Protein AF-A0A6J4M693-F1 (afdb_monomer)

Solvent-accessible surface area (backbone atoms only — not comparable to full-atom values): 7033 Å² total; per-residue (Å²): 139,84,89,78,96,69,94,69,90,45,56,62,53,44,54,50,43,45,45,46,39,43,66,44,47,84,52,65,70,57,24,53,54,37,39,67,75,67,46,59,78,81,38,70,53,79,54,98,93,50,72,36,61,28,59,68,39,48,50,50,56,45,48,58,55,41,72,78,37,77,50,52,41,59,42,77,57,71,73,67,47,74,56,92,89,46,62,46,68,52,65,48,77,44,81,51,84,76,84,72,84,70,80,76,81,73,80,79,83,85,130

Radius of gyration: 19.65 Å; Cα contacts (8 Å, |Δi|>4): 126; chains: 1; bounding box: 55×29×66 Å

Secondary structure (DSSP, 8-state):
------S---HHHHHHHIIIIIII---HHHHHHHHHHHS-TT-EEEETTEEEEHHHHHHHHHHHHHHT-TTEEEEE-SPPEEETTEEE--EEEEEPP--------------

pLDDT: mean 86.89, std 18.71, range [34.44, 98.62]

Nearest PDB structures (foldseek):
  3dxo-assembly1_A  TM=9.400E-01  e=6.994E-05  Agrobacterium fabrum str. C58
  6x1i-assembly1_B  TM=8.953E-01  e=1.312E-04  Agrobacterium fabrum str. C58
  7e85-assembly2_B-2  TM=7.781E-01  e=3.046E-03  Mycobacterium tuberculosis H37Rv
  6w3g-assembly1_A  TM=7.585E-01  e=1.072E-02  synthetic construct
  6w3g-assembly2_B  TM=7.756E-01  e=1.378E-02  synthetic construct

Organism: NCBI:txid253824

InterPro domains:
  IPR032710 NTF2-like domain superfamily [SSF54427] (16-95)
  IPR037401 SnoaL-like domain [PF12680] (25-105)

Sequence (111 aa):
MDAATSGGTTVSDLMMRSLLDVFDERVWDRRVEAIAQVYSPDITFYEAAGSVAGPEGLARRVQDLLDQAPAWSFRPRGAVSVNHDLGRLAWGVRSGRRTGTGHRHRCRAHH

Structure (mmCIF, N/CA/C/O backbone):
data_AF-A0A6J4M693-F1
#
_entry.id   AF-A0A6J4M693-F1
#
loop_
_atom_site.group_PDB
_atom_site.id
_atom_site.type_symbol
_atom_site.label_atom_id
_atom_site.label_alt_id
_atom_site.label_comp_id
_atom_site.label_asym_id
_atom_site.label_entity_id
_atom_site.label_seq_id
_atom_site.pdbx_PDB_ins_code
_atom_site.Cartn_x
_atom_site.Cartn_y
_atom_site.Cartn_z
_atom_site.occupancy
_atom_site.B_iso_or_equiv
_atom_site.auth_seq_id
_atom_site.auth_comp_id
_atom_site.auth_asym_id
_atom_site.auth_atom_id
_atom_site.pdbx_PDB_model_num
ATOM 1 N N . MET A 1 1 ? 21.938 -19.160 -17.436 1.00 34.44 1 MET A N 1
ATOM 2 C CA . MET A 1 1 ? 22.658 -18.405 -18.483 1.00 34.44 1 MET A CA 1
ATOM 3 C C . MET A 1 1 ? 22.457 -16.954 -18.152 1.00 34.44 1 MET A C 1
ATOM 5 O O . MET A 1 1 ? 21.340 -16.457 -18.201 1.00 34.44 1 MET A O 1
ATOM 9 N N . ASP A 1 2 ? 23.522 -16.390 -17.613 1.00 44.25 2 ASP A N 1
ATOM 10 C CA . ASP A 1 2 ? 23.483 -15.611 -16.383 1.00 44.25 2 ASP A CA 1
ATOM 11 C C . ASP A 1 2 ? 23.707 -14.125 -16.646 1.00 44.25 2 ASP A C 1
ATOM 13 O O . ASP A 1 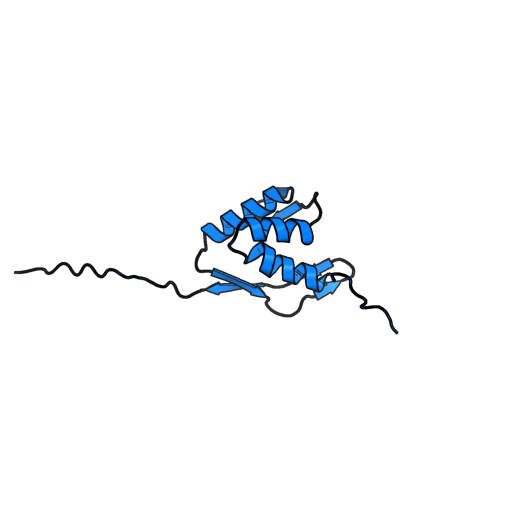2 ? 24.382 -13.774 -17.611 1.00 44.25 2 ASP A O 1
ATOM 17 N N . ALA A 1 3 ? 23.193 -13.282 -15.745 1.00 36.16 3 ALA A N 1
ATOM 18 C CA . ALA A 1 3 ? 23.964 -12.278 -15.001 1.00 36.16 3 ALA A CA 1
ATOM 19 C C . ALA A 1 3 ? 23.134 -11.029 -14.649 1.00 36.16 3 ALA A C 1
ATOM 21 O O . ALA A 1 3 ? 22.385 -10.505 -15.465 1.00 36.16 3 ALA A O 1
ATOM 22 N N . ALA A 1 4 ? 23.401 -10.536 -13.434 1.00 42.19 4 ALA A N 1
ATOM 23 C CA . ALA A 1 4 ? 23.059 -9.231 -12.859 1.00 42.19 4 ALA A CA 1
ATOM 24 C C . ALA A 1 4 ? 21.755 -9.112 -12.043 1.00 42.19 4 ALA A C 1
ATOM 26 O O . ALA A 1 4 ? 20.916 -8.249 -12.282 1.00 42.19 4 ALA A O 1
ATOM 27 N N . THR A 1 5 ? 21.685 -9.841 -10.924 1.00 45.28 5 THR A N 1
ATOM 28 C CA . THR A 1 5 ? 21.232 -9.192 -9.682 1.00 45.28 5 THR A CA 1
ATOM 29 C C . THR A 1 5 ? 22.394 -8.347 -9.165 1.00 45.28 5 THR A C 1
ATOM 31 O O . THR A 1 5 ? 23.255 -8.813 -8.422 1.00 45.28 5 THR A O 1
ATOM 34 N N . SER A 1 6 ? 22.449 -7.096 -9.610 1.00 42.31 6 SER A N 1
ATOM 35 C CA . SER A 1 6 ? 23.300 -6.061 -9.031 1.00 42.31 6 SER A CA 1
ATOM 36 C C . SER A 1 6 ? 22.413 -4.868 -8.683 1.00 42.31 6 SER A C 1
ATOM 38 O O . SER A 1 6 ? 22.092 -4.056 -9.539 1.00 42.31 6 SER A O 1
ATOM 40 N N . GLY A 1 7 ? 21.977 -4.807 -7.422 1.00 50.69 7 GLY A N 1
ATOM 41 C CA . GLY A 1 7 ? 21.619 -3.562 -6.729 1.00 50.69 7 GLY A CA 1
ATOM 42 C C . GLY A 1 7 ? 20.390 -2.766 -7.193 1.00 50.69 7 GLY A C 1
ATOM 43 O O . GLY A 1 7 ? 20.343 -1.575 -6.905 1.00 50.69 7 GLY A O 1
ATOM 44 N N . GLY A 1 8 ? 19.418 -3.364 -7.887 1.00 67.06 8 GLY A N 1
ATOM 45 C CA . GLY A 1 8 ? 18.151 -2.712 -8.259 1.00 67.06 8 GLY A CA 1
ATOM 46 C C . GLY A 1 8 ? 16.945 -3.320 -7.537 1.00 67.06 8 GLY A C 1
ATOM 47 O O . GLY A 1 8 ? 16.944 -4.513 -7.242 1.00 67.06 8 GLY A O 1
ATOM 48 N N . THR A 1 9 ? 15.914 -2.516 -7.254 1.00 88.12 9 THR A N 1
ATOM 49 C CA . THR A 1 9 ? 14.641 -3.004 -6.695 1.00 88.12 9 THR A CA 1
ATOM 50 C C . THR A 1 9 ? 13.936 -3.908 -7.709 1.00 88.12 9 THR A C 1
ATOM 52 O O . THR A 1 9 ? 13.627 -3.473 -8.817 1.00 88.12 9 THR A O 1
ATOM 55 N N . THR A 1 10 ? 13.683 -5.168 -7.347 1.00 96.06 10 THR A N 1
ATOM 56 C CA . THR A 1 10 ? 12.993 -6.128 -8.223 1.00 96.06 10 THR A CA 1
ATOM 57 C C . THR A 1 10 ? 11.470 -5.967 -8.155 1.00 96.06 10 THR A C 1
ATOM 59 O O . THR A 1 10 ? 10.936 -5.399 -7.203 1.00 96.06 10 THR A O 1
ATOM 62 N N . VAL A 1 11 ? 10.736 -6.537 -9.121 1.00 97.00 11 VAL A N 1
ATOM 63 C CA . VAL A 1 11 ? 9.260 -6.625 -9.055 1.00 97.00 11 VAL A CA 1
ATOM 64 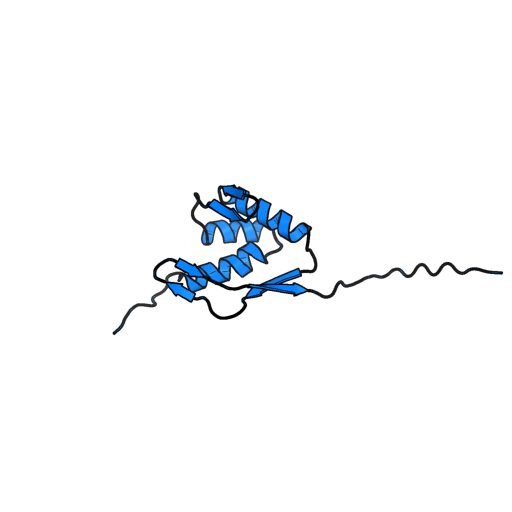C C . VAL A 1 11 ? 8.811 -7.328 -7.771 1.00 97.00 11 VAL A C 1
ATOM 66 O O . VAL A 1 11 ? 7.866 -6.888 -7.120 1.00 97.00 11 VAL A O 1
ATOM 69 N N . SER A 1 12 ? 9.511 -8.388 -7.361 1.00 97.62 12 SER A N 1
ATOM 70 C CA . SER A 1 12 ? 9.232 -9.083 -6.101 1.00 97.62 12 SER A CA 1
ATOM 71 C C . SER A 1 12 ? 9.391 -8.169 -4.888 1.00 97.62 12 SER A C 1
ATOM 73 O O . SER A 1 12 ? 8.528 -8.179 -4.009 1.00 97.62 12 SER A O 1
ATOM 75 N N . ASP A 1 13 ? 10.439 -7.342 -4.866 1.00 97.38 13 ASP A N 1
ATOM 76 C CA . ASP A 1 13 ? 10.650 -6.363 -3.797 1.00 97.38 13 ASP A CA 1
ATOM 77 C C . ASP A 1 13 ? 9.533 -5.316 -3.788 1.00 97.38 13 ASP A C 1
ATOM 79 O O . ASP A 1 13 ? 8.971 -5.038 -2.731 1.00 97.38 13 ASP A O 1
ATOM 83 N N . LEU A 1 14 ? 9.144 -4.786 -4.953 1.00 97.69 14 LEU A N 1
ATOM 84 C CA . LEU A 1 14 ? 8.041 -3.824 -5.063 1.00 97.69 14 LEU A CA 1
ATOM 85 C C . LEU A 1 14 ? 6.713 -4.408 -4.568 1.00 97.69 14 LEU A C 1
ATOM 87 O O . LEU A 1 14 ? 5.993 -3.740 -3.830 1.00 97.69 14 LEU A O 1
ATOM 91 N N . MET A 1 15 ? 6.400 -5.662 -4.904 1.00 98.19 15 MET A N 1
ATOM 92 C CA . MET A 1 15 ? 5.172 -6.325 -4.444 1.00 98.19 15 MET A CA 1
ATOM 93 C C . MET A 1 15 ? 5.151 -6.518 -2.925 1.00 98.19 15 MET A C 1
ATOM 95 O O . MET A 1 15 ? 4.118 -6.317 -2.283 1.00 98.19 15 MET A O 1
ATOM 99 N N . MET A 1 16 ? 6.290 -6.890 -2.339 1.00 98.31 16 MET A N 1
ATOM 100 C CA . MET A 1 16 ? 6.412 -7.061 -0.891 1.00 98.31 16 MET A CA 1
ATOM 101 C C . MET A 1 16 ? 6.330 -5.724 -0.150 1.00 98.31 16 MET A C 1
ATOM 103 O O . MET A 1 16 ? 5.601 -5.626 0.837 1.00 98.31 16 MET A O 1
ATOM 107 N N . ARG A 1 17 ? 7.017 -4.691 -0.648 1.00 98.38 17 ARG A N 1
ATOM 108 C CA . ARG A 1 17 ? 6.987 -3.333 -0.086 1.00 98.38 17 ARG A CA 1
ATOM 109 C C . ARG A 1 17 ? 5.618 -2.684 -0.232 1.00 98.38 17 ARG A C 1
ATOM 111 O O . ARG A 1 17 ? 5.130 -2.080 0.714 1.00 98.38 17 ARG A O 1
ATOM 118 N N . SER A 1 18 ? 4.944 -2.880 -1.364 1.00 98.25 18 SER A N 1
ATOM 119 C CA . SER A 1 18 ? 3.542 -2.489 -1.526 1.00 98.25 18 SER A CA 1
ATOM 120 C C . SER A 1 18 ? 2.692 -3.099 -0.406 1.00 98.25 18 SER A C 1
ATOM 122 O O . SER A 1 18 ? 2.044 -2.377 0.347 1.00 98.25 18 SER A O 1
ATOM 124 N N . LEU A 1 19 ? 2.755 -4.417 -0.195 1.00 98.31 19 LEU A N 1
ATOM 125 C CA . LEU A 1 19 ? 1.931 -5.061 0.828 1.00 98.31 19 LEU A CA 1
ATOM 126 C C . LEU A 1 19 ? 2.264 -4.610 2.262 1.00 98.31 19 LEU A C 1
ATOM 128 O O . LEU A 1 19 ? 1.351 -4.393 3.057 1.00 98.31 19 LEU A O 1
ATOM 132 N N . LEU A 1 20 ? 3.546 -4.525 2.616 1.00 98.06 20 LEU A N 1
ATOM 133 C CA . LEU A 1 20 ? 3.973 -4.312 4.002 1.00 98.06 20 LEU A CA 1
ATOM 134 C C . LEU A 1 20 ? 4.123 -2.829 4.349 1.00 98.06 20 LEU A C 1
ATOM 136 O O . LEU A 1 20 ? 3.578 -2.384 5.357 1.00 98.06 20 LEU A O 1
ATOM 140 N N . ASP A 1 21 ? 4.795 -2.067 3.494 1.00 98.50 21 ASP A N 1
ATOM 141 C CA . ASP A 1 21 ? 5.159 -0.674 3.764 1.00 98.50 21 ASP A CA 1
ATOM 142 C C . ASP A 1 21 ? 4.062 0.295 3.301 1.00 98.50 21 ASP A C 1
ATOM 144 O O . ASP A 1 21 ? 3.950 1.402 3.825 1.00 98.50 21 ASP A O 1
ATOM 148 N N . VAL A 1 22 ? 3.213 -0.121 2.348 1.00 98.44 22 VAL A N 1
ATOM 149 C CA . VAL A 1 22 ? 2.052 0.671 1.917 1.00 98.44 22 VAL A CA 1
ATOM 150 C C . VAL A 1 22 ? 0.760 0.157 2.526 1.00 98.44 22 VAL A C 1
ATOM 152 O O . VAL A 1 22 ? 0.065 0.963 3.122 1.00 98.44 22 VAL A O 1
ATOM 155 N N . PHE A 1 23 ? 0.408 -1.127 2.423 1.00 97.38 23 PHE A N 1
ATOM 156 C CA . PHE A 1 23 ? -0.906 -1.609 2.889 1.00 97.38 23 PHE A CA 1
ATOM 157 C C . PHE A 1 23 ? -0.970 -1.977 4.383 1.00 97.38 23 PHE A C 1
ATOM 159 O O . PHE A 1 23 ? -2.04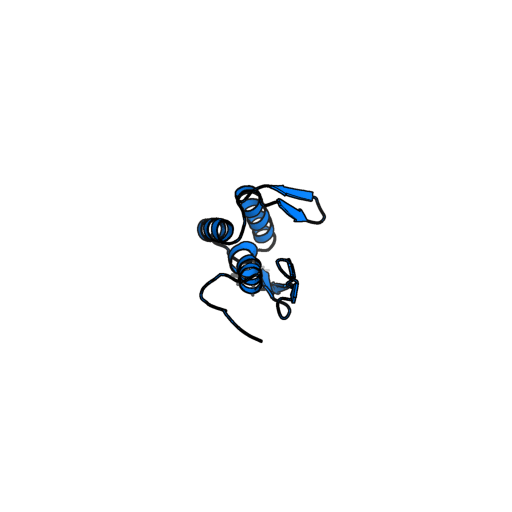5 -1.853 4.968 1.00 97.38 23 PHE A O 1
ATOM 166 N N . ASP A 1 24 ? 0.125 -2.401 5.030 1.00 97.06 24 ASP A N 1
ATOM 167 C CA . ASP A 1 24 ? 0.116 -2.776 6.462 1.00 97.06 24 ASP A CA 1
ATOM 168 C C . ASP A 1 24 ? 0.631 -1.685 7.422 1.00 97.06 24 ASP A C 1
ATOM 170 O O . ASP A 1 24 ? 0.292 -1.721 8.613 1.00 97.06 24 ASP A O 1
ATOM 174 N N . GLU A 1 25 ? 1.406 -0.710 6.928 1.00 97.44 25 GLU A N 1
ATOM 175 C CA . GLU A 1 25 ? 1.932 0.420 7.711 1.00 97.44 25 GLU A CA 1
ATOM 176 C C . GLU A 1 25 ? 0.792 1.208 8.383 1.00 97.44 25 GLU A C 1
ATOM 178 O O . GLU A 1 25 ? -0.315 1.310 7.854 1.00 97.44 25 GLU A O 1
ATOM 183 N N . ARG A 1 26 ? 1.026 1.747 9.580 1.00 95.06 26 ARG A N 1
ATOM 184 C CA . ARG A 1 26 ? 0.036 2.481 10.391 1.00 95.06 26 ARG A CA 1
ATOM 185 C C . ARG A 1 26 ? 0.369 3.954 10.543 1.00 95.06 26 ARG A C 1
ATOM 187 O O . ARG A 1 26 ? -0.517 4.740 10.859 1.00 95.06 26 ARG A O 1
ATOM 194 N N . VAL A 1 27 ? 1.626 4.319 10.337 1.00 96.56 27 VAL A N 1
ATOM 195 C CA . VAL A 1 27 ? 2.102 5.692 10.436 1.00 96.56 27 VAL A CA 1
ATOM 196 C C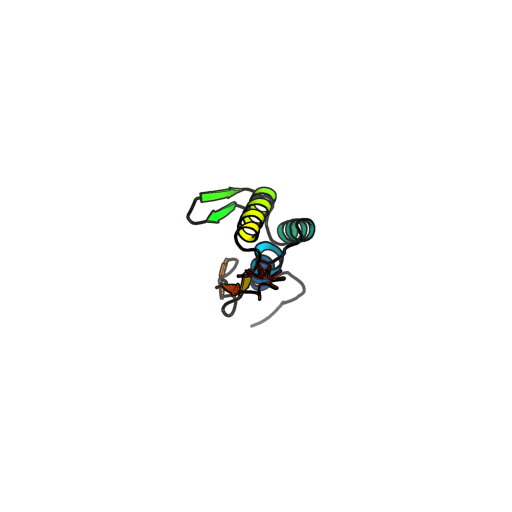 . VAL A 1 27 ? 1.962 6.360 9.074 1.00 96.56 27 VAL A C 1
ATOM 198 O O . VAL A 1 27 ? 2.589 5.937 8.104 1.00 96.56 27 VAL A O 1
ATOM 201 N N . TRP A 1 28 ? 1.152 7.418 9.017 1.00 97.19 28 TRP A N 1
ATOM 202 C CA . TRP A 1 28 ? 0.847 8.153 7.787 1.00 97.19 28 TRP A CA 1
ATOM 203 C C . TRP A 1 28 ? 2.105 8.582 7.022 1.00 97.19 28 TRP A C 1
ATOM 205 O O . TRP A 1 28 ? 2.254 8.229 5.855 1.00 97.19 28 TRP A O 1
ATOM 215 N N . ASP A 1 29 ? 3.041 9.262 7.688 1.00 98.31 29 ASP A N 1
ATOM 216 C CA . ASP A 1 29 ? 4.242 9.795 7.030 1.00 98.31 29 ASP A CA 1
ATOM 217 C C . ASP A 1 29 ? 5.110 8.686 6.419 1.00 98.31 29 ASP A C 1
ATOM 219 O O . ASP A 1 29 ? 5.585 8.814 5.292 1.00 98.31 29 ASP A O 1
ATOM 223 N N . ARG A 1 30 ? 5.240 7.547 7.118 1.00 98.50 30 ARG A N 1
ATOM 224 C CA . ARG A 1 30 ? 5.970 6.374 6.610 1.00 98.50 30 ARG A CA 1
ATOM 225 C C . ARG A 1 30 ? 5.287 5.765 5.394 1.00 98.50 30 ARG A C 1
ATOM 227 O O . ARG A 1 30 ? 5.964 5.366 4.452 1.00 98.50 30 ARG A O 1
ATOM 234 N N . ARG A 1 31 ? 3.950 5.727 5.38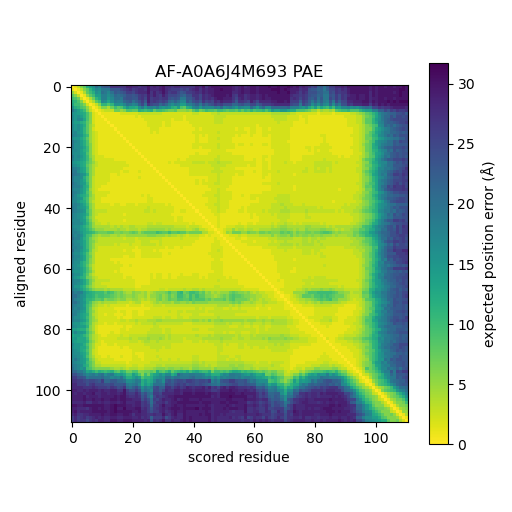6 1.00 98.25 31 ARG A N 1
ATOM 235 C CA . ARG A 1 31 ? 3.183 5.251 4.228 1.00 98.25 31 ARG A CA 1
ATOM 236 C C . ARG A 1 31 ? 3.396 6.157 3.021 1.00 98.25 31 ARG A C 1
ATOM 238 O O . ARG A 1 31 ? 3.613 5.655 1.924 1.00 98.25 31 ARG A O 1
ATOM 245 N N . VAL A 1 32 ? 3.322 7.475 3.207 1.00 98.50 32 VAL A N 1
ATOM 246 C CA . VAL A 1 32 ? 3.524 8.446 2.120 1.00 98.50 32 VAL A CA 1
ATOM 247 C C . VAL A 1 32 ? 4.926 8.304 1.527 1.00 98.50 32 VAL A C 1
ATOM 249 O O . VAL A 1 32 ? 5.067 8.247 0.305 1.00 98.50 32 VAL A O 1
ATOM 252 N N . GLU A 1 33 ? 5.946 8.161 2.374 1.00 98.50 33 GLU A N 1
ATOM 253 C CA . GLU A 1 33 ? 7.315 7.895 1.933 1.00 98.50 33 GLU A CA 1
ATOM 254 C C . GLU A 1 33 ? 7.420 6.571 1.158 1.00 98.50 33 GLU A C 1
ATOM 256 O O . GLU A 1 33 ? 7.981 6.538 0.061 1.00 98.50 33 GLU A O 1
ATOM 261 N N . ALA A 1 34 ? 6.834 5.489 1.677 1.00 98.44 34 ALA A N 1
ATOM 262 C CA . ALA A 1 34 ? 6.830 4.194 1.006 1.00 98.44 34 ALA A CA 1
ATOM 263 C C . ALA A 1 34 ? 6.140 4.256 -0.365 1.00 98.44 34 ALA A C 1
ATOM 265 O O . ALA A 1 34 ? 6.659 3.710 -1.338 1.00 98.44 34 ALA A O 1
ATOM 266 N N . ILE A 1 35 ? 5.010 4.962 -0.476 1.00 98.62 35 ILE A N 1
ATOM 267 C CA . ILE A 1 35 ? 4.303 5.144 -1.748 1.00 98.62 35 ILE A CA 1
ATOM 268 C C . ILE A 1 35 ? 5.198 5.852 -2.767 1.00 98.62 35 ILE A C 1
ATOM 270 O O . ILE A 1 35 ? 5.286 5.381 -3.897 1.00 98.62 35 ILE A O 1
ATOM 274 N N . ALA A 1 36 ? 5.899 6.919 -2.374 1.00 98.06 36 ALA A N 1
ATOM 275 C CA . ALA A 1 36 ? 6.797 7.653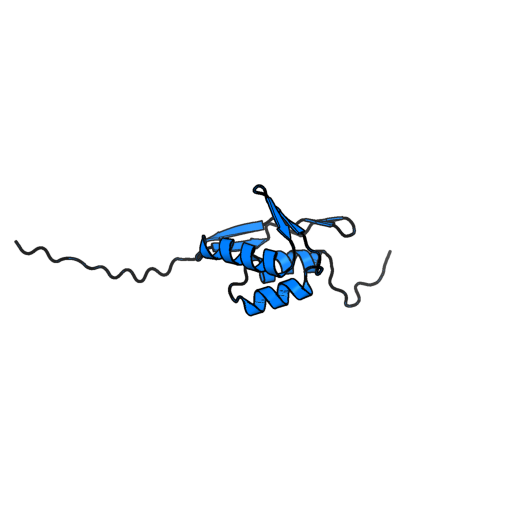 -3.270 1.00 98.06 36 ALA A CA 1
ATOM 276 C C . ALA A 1 36 ? 7.973 6.801 -3.786 1.00 98.06 36 ALA A C 1
ATOM 278 O O . ALA A 1 36 ? 8.518 7.082 -4.851 1.00 98.06 36 ALA A O 1
ATOM 279 N N . GLN A 1 37 ? 8.364 5.762 -3.044 1.00 97.12 37 GLN A N 1
ATOM 280 C CA . GLN A 1 37 ? 9.435 4.845 -3.438 1.00 97.12 37 GLN A CA 1
ATOM 281 C C . GLN A 1 37 ? 8.945 3.626 -4.238 1.00 97.12 37 GLN A C 1
ATOM 283 O O . GLN A 1 37 ? 9.749 2.993 -4.920 1.00 97.12 37 GLN A O 1
ATOM 288 N N . VAL A 1 38 ? 7.667 3.251 -4.113 1.00 97.75 38 VAL A N 1
ATOM 289 C CA . VAL A 1 38 ? 7.101 2.024 -4.709 1.00 97.75 38 VAL A CA 1
ATOM 290 C C . VAL A 1 38 ? 6.277 2.313 -5.964 1.00 97.75 38 VAL A C 1
ATOM 292 O O . VAL A 1 38 ? 6.251 1.489 -6.876 1.00 97.75 38 VAL A O 1
ATOM 295 N N . TYR A 1 39 ? 5.600 3.460 -6.020 1.00 97.94 39 TYR A N 1
ATOM 296 C CA . TYR A 1 39 ? 4.650 3.793 -7.074 1.00 97.94 39 TYR A CA 1
ATOM 297 C C . TYR A 1 39 ? 5.101 4.991 -7.904 1.00 97.94 39 TYR A C 1
ATOM 299 O O . TYR A 1 39 ? 5.668 5.955 -7.395 1.00 97.94 39 TYR A O 1
ATOM 307 N N . SER A 1 40 ? 4.780 4.942 -9.196 1.00 97.81 40 SER A N 1
ATOM 308 C CA . SER A 1 40 ? 4.926 6.087 -10.091 1.00 97.81 40 SER A CA 1
ATOM 309 C C . SER A 1 40 ? 3.979 7.234 -9.683 1.00 97.81 40 SER A C 1
ATOM 311 O O . SER A 1 40 ? 2.886 6.958 -9.172 1.00 97.81 40 SER A O 1
ATOM 313 N N . PRO A 1 41 ? 4.329 8.515 -9.925 1.00 97.94 41 PRO A N 1
ATOM 314 C CA . PRO A 1 41 ? 3.464 9.660 -9.613 1.00 97.94 41 PRO A CA 1
ATOM 315 C C . PRO A 1 41 ? 2.080 9.636 -10.287 1.00 97.94 41 PRO A C 1
ATOM 317 O O . PRO A 1 41 ? 1.159 10.298 -9.814 1.00 97.94 41 PRO A O 1
ATOM 320 N N . ASP A 1 42 ? 1.922 8.878 -11.371 1.00 98.00 42 ASP A N 1
ATOM 321 C CA . ASP A 1 42 ? 0.686 8.699 -12.142 1.00 98.00 42 ASP A CA 1
ATOM 322 C C . ASP A 1 42 ? -0.069 7.398 -11.799 1.00 98.00 42 ASP A C 1
ATOM 324 O O . ASP A 1 42 ? -0.956 6.972 -12.541 1.00 98.00 42 ASP A O 1
ATOM 328 N N . ILE A 1 43 ? 0.249 6.760 -10.662 1.00 98.19 43 ILE A N 1
ATOM 329 C CA . ILE A 1 43 ? -0.418 5.533 -10.212 1.00 98.19 43 ILE A CA 1
ATOM 330 C C . ILE A 1 43 ? -1.945 5.668 -10.228 1.00 98.19 43 ILE A C 1
ATOM 332 O O . ILE A 1 43 ? -2.522 6.607 -9.682 1.00 98.19 43 ILE A O 1
ATOM 336 N N . THR A 1 44 ? -2.607 4.666 -10.798 1.00 98.38 44 THR A N 1
ATOM 337 C CA . THR A 1 44 ? -4.037 4.427 -10.601 1.00 98.38 44 THR A CA 1
ATOM 338 C C . THR A 1 44 ? -4.214 3.109 -9.864 1.00 98.38 44 THR A C 1
ATOM 340 O O . THR A 1 44 ? -3.810 2.053 -10.354 1.00 98.38 44 THR A O 1
ATOM 343 N N . PHE A 1 45 ? -4.806 3.162 -8.673 1.00 97.75 45 PHE A N 1
ATOM 344 C CA . PHE A 1 45 ? -5.142 1.974 -7.897 1.00 97.75 45 PHE A CA 1
ATOM 345 C C . PHE A 1 45 ? -6.592 1.578 -8.165 1.00 97.75 45 PHE A C 1
ATOM 347 O O . PHE A 1 45 ? -7.504 2.376 -7.946 1.00 97.75 45 PHE A O 1
ATOM 354 N N . TYR A 1 46 ? -6.790 0.348 -8.638 1.00 97.25 46 TYR A N 1
ATOM 355 C CA . TYR A 1 46 ? -8.096 -0.201 -8.993 1.00 97.25 46 TYR A CA 1
ATOM 356 C C . TYR A 1 46 ? -8.610 -1.163 -7.921 1.00 97.25 46 TYR A C 1
ATOM 358 O O . TYR A 1 46 ? -7.889 -2.045 -7.453 1.00 97.25 46 TYR A O 1
ATOM 366 N N . GLU A 1 47 ? -9.893 -1.037 -7.600 1.00 92.81 47 GLU A N 1
ATOM 367 C CA . GLU A 1 47 ? -10.644 -1.936 -6.731 1.00 92.81 47 GLU A CA 1
ATOM 368 C C . GLU A 1 47 ? -12.040 -2.219 -7.309 1.00 92.81 47 GLU A C 1
ATOM 370 O O . GLU A 1 47 ? -12.478 -1.595 -8.271 1.00 92.81 47 GLU A O 1
ATOM 375 N N . ALA A 1 48 ? -12.776 -3.169 -6.724 1.00 92.25 48 ALA A N 1
ATOM 376 C CA . ALA A 1 48 ? -14.096 -3.551 -7.239 1.00 92.25 48 ALA A CA 1
ATOM 377 C C . ALA A 1 48 ? -15.113 -2.390 -7.247 1.00 92.25 48 ALA A C 1
ATOM 379 O O . ALA A 1 48 ? -16.023 -2.380 -8.071 1.00 92.25 48 ALA A O 1
ATOM 380 N N . ALA A 1 49 ? -14.965 -1.427 -6.334 1.00 90.19 49 ALA A N 1
ATOM 381 C CA . ALA A 1 49 ? -15.860 -0.280 -6.196 1.00 90.19 49 ALA A CA 1
ATOM 382 C C . ALA A 1 49 ? -15.465 0.929 -7.066 1.00 90.19 49 ALA A C 1
ATOM 384 O O . ALA A 1 49 ? -16.224 1.894 -7.131 1.00 90.19 49 ALA A O 1
ATOM 385 N N . GLY A 1 50 ? -14.299 0.903 -7.721 1.00 94.62 50 GLY A N 1
ATOM 386 C CA . GLY A 1 50 ? -13.801 2.028 -8.510 1.00 94.62 50 GLY A CA 1
ATOM 387 C C . GLY A 1 50 ? -12.278 2.121 -8.526 1.00 94.62 50 G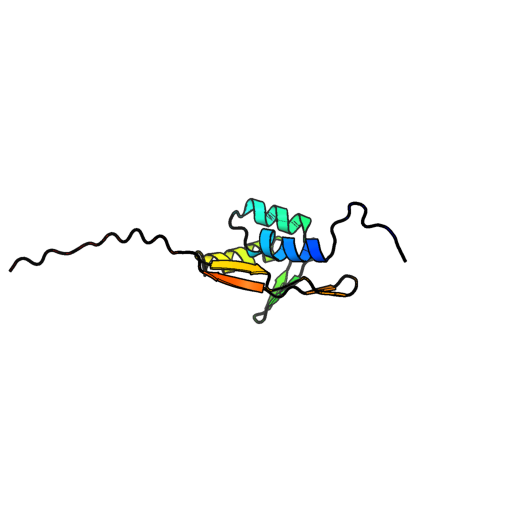LY A C 1
ATOM 388 O O . GLY A 1 50 ? -11.570 1.125 -8.398 1.00 94.62 50 GLY A O 1
ATOM 389 N N . SER A 1 51 ? -11.763 3.334 -8.696 1.00 97.69 51 SER A N 1
ATOM 390 C CA . SER A 1 51 ? -10.325 3.592 -8.731 1.00 97.69 51 SER A CA 1
ATOM 391 C C . SER A 1 51 ? -9.969 4.903 -8.049 1.00 97.69 51 SER A C 1
ATOM 393 O O . SER A 1 51 ? -10.748 5.856 -8.084 1.00 97.69 51 SER A O 1
ATOM 395 N N . VAL A 1 52 ? -8.757 4.976 -7.507 1.00 98.06 52 VAL A N 1
ATOM 396 C CA . VAL A 1 52 ? -8.161 6.214 -6.991 1.00 98.06 52 VAL A CA 1
ATOM 397 C C . VAL A 1 52 ? -6.905 6.556 -7.783 1.00 98.06 52 VAL A C 1
ATOM 399 O O . VAL A 1 52 ? -6.124 5.670 -8.136 1.00 98.06 52 VAL A O 1
ATOM 402 N N . ALA A 1 53 ? -6.724 7.843 -8.073 1.00 98.00 53 ALA A N 1
ATOM 403 C CA . ALA A 1 53 ? -5.592 8.352 -8.836 1.00 98.00 53 ALA A CA 1
ATOM 404 C C . ALA A 1 53 ? -4.572 9.046 -7.924 1.00 98.00 53 ALA A C 1
ATOM 406 O O . ALA A 1 53 ? -4.935 9.754 -6.982 1.00 98.00 53 ALA A O 1
ATOM 407 N N . GLY A 1 54 ? -3.298 8.870 -8.257 1.00 98.44 54 GLY A N 1
ATOM 408 C CA . GLY A 1 54 ? -2.158 9.532 -7.643 1.00 98.44 54 GLY A CA 1
ATOM 409 C C . GLY A 1 54 ? -1.742 8.974 -6.270 1.00 98.44 54 GLY A C 1
ATOM 410 O O . GLY A 1 54 ? -2.530 8.319 -5.578 1.00 98.44 54 GLY A O 1
ATOM 411 N N . PRO A 1 55 ? -0.502 9.273 -5.836 1.00 98.44 55 PRO A N 1
ATOM 412 C CA . PRO A 1 55 ? 0.046 8.843 -4.548 1.00 98.44 55 PRO A CA 1
ATOM 413 C C . PRO A 1 55 ? -0.822 9.214 -3.341 1.00 98.44 55 PRO A C 1
ATOM 415 O O . PRO A 1 55 ? -1.044 8.397 -2.450 1.00 98.44 55 PRO A O 1
ATOM 418 N N . GLU A 1 56 ? -1.346 10.440 -3.319 1.00 98.06 56 GLU A N 1
ATOM 419 C CA . GLU A 1 56 ? -2.166 10.937 -2.214 1.00 98.06 56 GLU A CA 1
ATOM 420 C C . GLU A 1 56 ? -3.526 10.222 -2.145 1.00 98.06 56 GLU A C 1
ATOM 422 O O . GLU A 1 56 ? -3.997 9.877 -1.059 1.00 98.06 56 GLU A O 1
ATOM 427 N N . GLY A 1 57 ? -4.136 9.948 -3.305 1.00 98.12 57 GLY A N 1
ATOM 428 C CA . GLY A 1 57 ? -5.377 9.181 -3.402 1.00 98.12 57 GLY A CA 1
ATOM 429 C C . GLY A 1 57 ? -5.205 7.759 -2.873 1.00 98.12 57 GLY A C 1
ATOM 430 O O . GLY A 1 57 ? -6.021 7.294 -2.077 1.00 98.12 57 GLY A O 1
ATOM 431 N N . LEU A 1 58 ? -4.099 7.101 -3.237 1.00 98.56 58 LEU A N 1
ATOM 432 C CA . LEU A 1 58 ? -3.739 5.793 -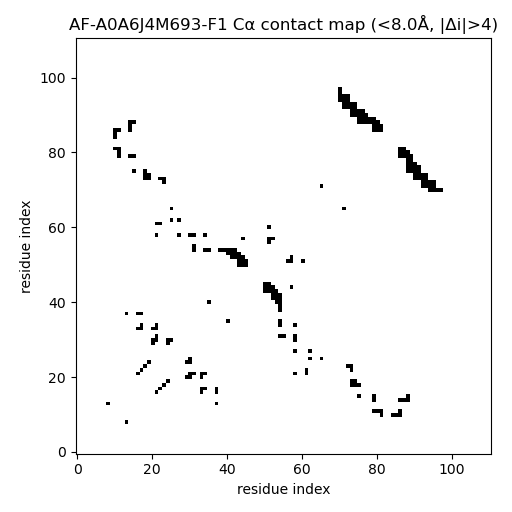2.692 1.00 98.56 58 LEU A CA 1
ATOM 433 C C . LEU A 1 58 ? -3.522 5.849 -1.170 1.00 98.56 58 LEU A C 1
ATOM 435 O O . LEU A 1 58 ? -4.084 5.026 -0.448 1.00 98.56 58 LEU A O 1
ATOM 439 N N . ALA A 1 59 ? -2.762 6.827 -0.666 1.00 98.38 59 ALA A N 1
ATOM 440 C CA . ALA A 1 59 ? -2.480 6.964 0.765 1.00 98.38 59 ALA A CA 1
ATOM 441 C C . ALA A 1 59 ? -3.762 7.096 1.602 1.00 98.38 59 ALA A C 1
ATOM 443 O O . ALA A 1 59 ? -3.935 6.368 2.583 1.00 98.38 59 ALA A O 1
ATOM 444 N N . ARG A 1 60 ? -4.683 7.978 1.184 1.00 98.12 60 ARG A N 1
ATOM 445 C CA . ARG A 1 60 ? -5.992 8.156 1.834 1.00 98.12 60 ARG A CA 1
ATOM 446 C C . ARG A 1 60 ? -6.813 6.876 1.792 1.00 98.12 60 ARG A C 1
ATOM 448 O O . ARG A 1 60 ? -7.275 6.414 2.829 1.00 98.12 60 ARG A O 1
ATOM 455 N N . ARG A 1 61 ? -6.916 6.249 0.616 1.00 97.62 61 ARG A N 1
ATOM 456 C CA . ARG A 1 61 ? -7.714 5.031 0.448 1.00 97.62 61 ARG A CA 1
ATOM 457 C C . ARG A 1 61 ? -7.241 3.895 1.352 1.00 97.62 61 ARG A C 1
ATOM 459 O O . ARG A 1 61 ? -8.069 3.154 1.890 1.00 97.62 61 ARG A O 1
ATOM 466 N N . VAL A 1 62 ? -5.927 3.749 1.513 1.00 97.19 62 VAL A N 1
ATOM 467 C CA . VAL A 1 62 ? -5.343 2.757 2.420 1.00 97.19 62 VAL A CA 1
ATOM 468 C C . VAL A 1 62 ? -5.579 3.134 3.884 1.00 97.19 62 VAL A C 1
ATOM 470 O O . VAL A 1 62 ? -5.899 2.252 4.677 1.00 97.19 62 VAL A O 1
ATOM 473 N N . GLN A 1 63 ? -5.485 4.413 4.257 1.00 97.31 63 GLN A N 1
ATOM 474 C CA . GLN A 1 63 ? -5.827 4.852 5.613 1.00 97.31 63 GLN A CA 1
ATOM 475 C C . GLN A 1 63 ? -7.281 4.500 5.963 1.00 97.31 63 GLN A C 1
ATOM 477 O O . GLN A 1 63 ? -7.516 3.838 6.974 1.00 97.31 63 GLN A O 1
ATOM 482 N N . ASP A 1 64 ? -8.227 4.804 5.070 1.00 95.75 64 ASP A N 1
ATOM 483 C CA . ASP A 1 64 ? -9.646 4.473 5.248 1.00 95.75 64 ASP A CA 1
ATOM 484 C C . ASP A 1 64 ? -9.871 2.962 5.431 1.00 95.75 64 ASP A C 1
ATOM 486 O O . ASP A 1 64 ? -10.731 2.535 6.205 1.00 95.75 64 ASP A O 1
ATOM 490 N N . LEU A 1 65 ? -9.100 2.130 4.716 1.00 93.69 65 LEU A N 1
ATOM 491 C CA . LEU A 1 65 ? -9.142 0.671 4.853 1.00 93.69 65 LEU A CA 1
ATOM 492 C C . LEU A 1 65 ? -8.677 0.216 6.246 1.00 93.69 65 LEU A C 1
ATOM 494 O O . LEU A 1 65 ? -9.248 -0.713 6.817 1.00 93.69 65 LEU A O 1
ATOM 498 N N . LEU A 1 66 ? -7.641 0.850 6.794 1.00 94.00 66 LEU A N 1
ATOM 499 C CA . LEU A 1 66 ? -7.052 0.474 8.080 1.00 94.00 66 LEU A CA 1
ATOM 500 C C . LEU A 1 66 ? -7.878 0.971 9.266 1.00 94.00 66 LEU A C 1
ATOM 502 O O . LEU A 1 66 ? -7.958 0.262 10.271 1.00 94.00 66 LEU A O 1
ATOM 506 N N . ASP A 1 67 ? -8.530 2.125 9.135 1.00 94.38 67 ASP A N 1
ATOM 507 C CA . ASP A 1 67 ? -9.415 2.689 10.159 1.00 94.38 67 ASP A CA 1
ATOM 508 C C . ASP A 1 67 ? -10.662 1.818 10.378 1.00 94.38 67 ASP A C 1
ATOM 510 O O . ASP A 1 67 ? -11.140 1.670 11.504 1.00 94.38 67 ASP A O 1
ATOM 514 N N . GLN A 1 68 ? -11.139 1.148 9.325 1.00 91.81 68 GLN A N 1
ATOM 515 C CA . GLN A 1 68 ? -12.219 0.156 9.406 1.00 91.81 68 GLN A CA 1
ATOM 516 C C . GLN A 1 68 ? -11.777 -1.162 10.064 1.00 91.81 68 GLN A C 1
ATOM 518 O O . GLN A 1 68 ? -12.611 -1.947 10.520 1.00 91.81 68 GLN A O 1
ATOM 523 N N . ALA A 1 69 ? -10.469 -1.419 10.129 1.00 87.12 69 ALA A N 1
ATOM 524 C CA . ALA A 1 69 ? -9.899 -2.688 10.566 1.00 87.12 69 ALA A CA 1
ATOM 525 C C . ALA A 1 69 ? -8.638 -2.515 11.447 1.00 87.12 69 ALA A C 1
ATOM 527 O O . ALA A 1 69 ? -7.576 -3.081 11.153 1.00 87.12 69 ALA A O 1
ATOM 528 N N . PRO A 1 70 ? -8.729 -1.801 12.586 1.00 85.38 70 PRO A N 1
ATOM 529 C CA . PRO A 1 70 ? -7.558 -1.422 13.382 1.00 85.38 70 PRO A CA 1
ATOM 530 C C . PRO A 1 70 ? -6.858 -2.617 14.043 1.00 85.38 70 PRO A C 1
ATOM 532 O O . PRO A 1 70 ? -5.679 -2.553 14.377 1.00 85.38 70 PRO A O 1
ATOM 535 N N . ALA A 1 71 ? -7.570 -3.731 14.231 1.00 89.38 71 ALA A N 1
ATOM 536 C CA . ALA A 1 71 ? -7.015 -4.948 14.815 1.00 89.38 71 ALA A CA 1
ATOM 537 C C . ALA A 1 71 ? -6.416 -5.904 13.774 1.00 89.38 71 ALA A C 1
ATOM 539 O O . ALA A 1 71 ? -5.966 -6.982 14.143 1.00 89.38 71 ALA A O 1
ATOM 540 N N . TRP A 1 72 ? -6.463 -5.599 12.482 1.00 90.50 72 TRP A N 1
ATOM 541 C CA . TRP A 1 72 ? -6.053 -6.521 11.419 1.00 90.50 72 TRP A CA 1
ATOM 542 C C . TRP A 1 72 ? -4.655 -6.194 10.911 1.00 90.50 72 TRP A C 1
ATOM 544 O O . TRP A 1 72 ? -4.260 -5.043 10.963 1.00 90.50 72 TRP A O 1
ATOM 554 N N . SER A 1 73 ? -3.912 -7.186 10.414 1.00 94.19 73 SER A N 1
ATOM 555 C CA . SER A 1 73 ? -2.642 -6.980 9.695 1.00 94.19 73 SER A CA 1
ATOM 556 C C . SER A 1 73 ? -2.631 -7.741 8.372 1.00 94.19 73 SER A C 1
ATOM 558 O O . SER A 1 73 ? -3.093 -8.886 8.325 1.00 94.19 73 SER A O 1
ATOM 560 N N . PHE A 1 74 ? -2.097 -7.127 7.321 1.00 95.44 74 PHE A N 1
ATOM 561 C CA . PHE A 1 74 ? -1.971 -7.713 5.986 1.00 95.44 74 PHE A CA 1
ATOM 562 C C . PHE A 1 74 ? -0.711 -8.574 5.902 1.00 95.44 74 PHE A C 1
ATOM 564 O O . PHE A 1 74 ? 0.361 -8.187 6.362 1.00 95.44 74 PHE A O 1
ATOM 571 N N . ARG A 1 75 ? -0.817 -9.788 5.358 1.00 96.88 75 ARG A N 1
ATOM 572 C CA . ARG A 1 75 ? 0.305 -10.736 5.285 1.00 96.88 75 ARG A CA 1
ATOM 573 C C . ARG A 1 75 ? 0.351 -11.451 3.937 1.00 96.88 75 ARG A C 1
ATOM 575 O O . ARG A 1 75 ? -0.711 -11.788 3.409 1.00 96.88 75 ARG A O 1
ATOM 582 N N . PRO A 1 76 ? 1.554 -11.732 3.407 1.00 97.75 76 PRO A N 1
ATOM 583 C CA . PRO A 1 76 ? 1.703 -12.493 2.174 1.00 97.75 76 PRO A CA 1
ATOM 584 C C . PRO A 1 76 ? 1.152 -13.916 2.343 1.00 97.75 76 PRO A C 1
ATOM 586 O O . PRO A 1 76 ? 1.155 -14.489 3.438 1.00 97.75 76 PRO A O 1
ATOM 589 N N . ARG A 1 77 ? 0.668 -14.489 1.243 1.00 97.81 77 ARG A N 1
ATOM 590 C CA . ARG A 1 77 ? 0.124 -15.850 1.147 1.00 97.81 77 ARG A CA 1
ATOM 591 C C . ARG A 1 77 ? 0.827 -16.603 0.021 1.00 97.81 77 ARG A C 1
ATOM 593 O O . ARG A 1 77 ? 0.230 -16.909 -1.003 1.00 97.81 77 ARG A O 1
ATOM 600 N N . GLY A 1 78 ? 2.100 -16.910 0.249 1.00 95.31 78 GLY A N 1
ATOM 601 C CA . GLY A 1 78 ? 2.969 -17.588 -0.713 1.00 95.31 78 GLY A CA 1
ATOM 602 C C . GLY A 1 78 ? 4.009 -16.651 -1.323 1.00 95.31 78 GLY A C 1
ATOM 603 O O . GLY A 1 78 ? 4.185 -15.522 -0.866 1.00 95.31 78 GLY A O 1
ATOM 604 N N . ALA A 1 79 ? 4.717 -17.158 -2.329 1.00 96.75 79 ALA A N 1
ATOM 605 C CA . ALA A 1 79 ? 5.733 -16.404 -3.053 1.00 96.75 79 ALA A CA 1
ATOM 606 C C . ALA A 1 79 ? 5.104 -15.415 -4.047 1.00 96.75 79 ALA A C 1
ATOM 608 O O . ALA A 1 79 ? 3.989 -15.626 -4.531 1.00 96.75 79 ALA A O 1
ATOM 609 N N . VAL A 1 80 ? 5.848 -14.359 -4.380 1.00 98.31 80 VAL A N 1
ATOM 610 C CA . VAL A 1 80 ? 5.500 -13.479 -5.500 1.00 98.31 80 VAL A CA 1
ATOM 611 C C . VAL A 1 80 ? 5.676 -14.258 -6.805 1.00 98.31 80 VAL A C 1
ATOM 613 O O . VAL A 1 80 ? 6.714 -14.875 -7.033 1.00 98.31 80 VAL A O 1
ATOM 616 N N . SER A 1 81 ? 4.660 -14.222 -7.664 1.00 98.12 81 SER A N 1
ATOM 617 C CA . SER A 1 81 ? 4.762 -14.669 -9.052 1.00 98.12 81 SER A CA 1
ATOM 618 C C . SER A 1 81 ? 5.093 -13.465 -9.928 1.00 98.12 81 SER A C 1
ATOM 620 O O . SER A 1 81 ? 4.450 -12.423 -9.800 1.00 98.12 81 SER A O 1
ATOM 622 N N . VAL A 1 82 ? 6.101 -13.604 -10.789 1.00 98.12 82 VAL A N 1
ATOM 623 C CA . VAL A 1 82 ? 6.587 -12.532 -11.664 1.00 98.12 82 VAL A CA 1
ATOM 624 C C . VAL A 1 82 ? 6.498 -12.985 -13.115 1.00 98.12 82 VAL A C 1
ATOM 626 O O . VAL A 1 82 ? 6.925 -14.090 -13.449 1.00 98.12 82 VAL A O 1
ATOM 629 N N . ASN A 1 83 ? 5.960 -12.119 -13.968 1.00 96.88 83 ASN A N 1
ATOM 630 C CA . ASN A 1 83 ? 6.003 -12.245 -15.417 1.00 96.88 83 ASN A CA 1
ATOM 631 C C . ASN A 1 83 ? 6.467 -10.906 -15.999 1.00 96.88 83 ASN A C 1
ATOM 633 O O . ASN A 1 83 ? 5.702 -9.948 -15.997 1.00 96.88 83 ASN A O 1
ATOM 637 N N . HIS A 1 84 ? 7.717 -10.844 -16.459 1.00 94.38 84 HIS A N 1
ATOM 638 C CA . HIS A 1 84 ? 8.374 -9.596 -16.857 1.00 94.38 84 HIS A CA 1
ATOM 639 C C . HIS A 1 84 ? 8.261 -8.518 -15.761 1.00 94.38 84 HIS A C 1
ATOM 641 O O . HIS A 1 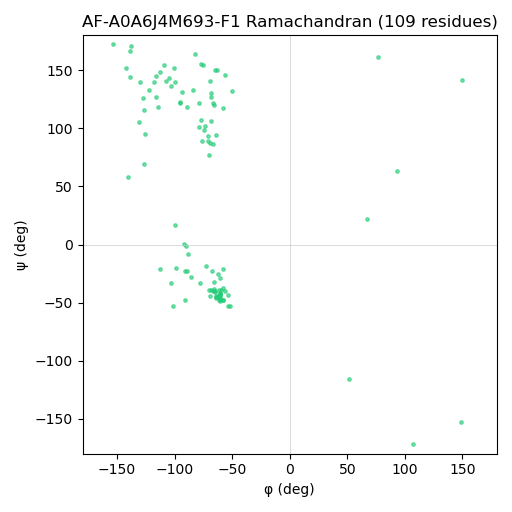84 ? 8.804 -8.699 -14.672 1.00 94.38 84 HIS A O 1
ATOM 647 N N . ASP A 1 85 ? 7.564 -7.420 -16.035 1.00 94.88 85 ASP A N 1
ATOM 648 C CA . ASP A 1 85 ? 7.314 -6.286 -15.142 1.00 94.88 85 ASP A CA 1
ATOM 649 C C . ASP A 1 85 ? 6.006 -6.413 -14.336 1.00 94.88 85 ASP A C 1
ATOM 651 O O . ASP A 1 85 ? 5.700 -5.560 -13.503 1.00 94.88 85 ASP A O 1
ATOM 655 N N . LEU A 1 86 ? 5.255 -7.505 -14.517 1.00 96.69 86 LEU A N 1
ATOM 656 C CA . LEU A 1 86 ? 4.024 -7.789 -13.786 1.00 96.69 86 LEU A CA 1
ATOM 657 C C . LEU A 1 86 ? 4.282 -8.695 -12.576 1.00 96.69 86 LEU A C 1
ATOM 659 O O . LEU A 1 86 ? 4.740 -9.833 -12.704 1.00 96.69 86 LEU A O 1
ATOM 663 N N . GLY A 1 87 ? 3.906 -8.209 -11.393 1.00 97.31 87 GLY A N 1
ATOM 664 C CA . GLY A 1 87 ? 3.935 -8.962 -10.142 1.00 97.31 87 GLY A CA 1
ATOM 665 C C . GLY A 1 87 ? 2.541 -9.356 -9.657 1.00 97.31 87 GLY A C 1
ATOM 666 O O . GLY A 1 87 ? 1.598 -8.567 -9.700 1.00 97.31 87 GLY A O 1
ATOM 667 N N . ARG A 1 88 ? 2.408 -10.573 -9.122 1.00 98.19 88 ARG A N 1
ATOM 668 C CA . ARG A 1 88 ? 1.217 -11.026 -8.391 1.00 98.19 88 ARG A CA 1
ATOM 669 C C . ARG A 1 88 ? 1.621 -11.585 -7.035 1.00 98.19 88 ARG A C 1
ATOM 671 O O . ARG A 1 88 ? 2.412 -12.521 -6.949 1.00 98.19 88 ARG A O 1
ATOM 678 N N . LEU A 1 89 ? 1.003 -11.060 -5.983 1.00 98.50 89 LEU A N 1
ATOM 679 C CA . LEU A 1 89 ? 1.164 -11.534 -4.615 1.00 98.50 89 LEU A CA 1
ATOM 680 C C . LEU A 1 89 ? -0.215 -11.816 -4.029 1.00 98.50 89 LEU A C 1
ATOM 682 O O . LEU A 1 89 ? -1.030 -10.910 -3.864 1.00 98.50 89 LEU A O 1
ATOM 686 N N . ALA A 1 90 ? -0.480 -13.082 -3.715 1.00 98.31 90 ALA A N 1
ATOM 687 C CA . ALA A 1 90 ? -1.621 -13.410 -2.878 1.00 98.31 90 ALA A CA 1
ATOM 688 C C . ALA A 1 90 ? -1.351 -12.909 -1.453 1.00 98.31 90 ALA A C 1
ATOM 690 O O . ALA A 1 90 ? -0.239 -13.030 -0.937 1.00 98.31 90 ALA A O 1
ATOM 691 N N . TRP A 1 91 ? -2.375 -12.369 -0.803 1.00 97.81 91 TRP A N 1
ATOM 692 C CA . TRP A 1 91 ? -2.294 -11.859 0.560 1.00 97.81 91 TRP A CA 1
ATOM 693 C C . TRP A 1 91 ? -3.541 -12.245 1.350 1.00 97.81 91 TRP A C 1
ATOM 695 O O . TRP A 1 91 ? -4.533 -12.728 0.805 1.00 97.81 91 TRP A O 1
ATOM 705 N N . GLY A 1 92 ? -3.470 -12.078 2.663 1.00 96.00 92 GLY A N 1
ATOM 706 C CA . GLY A 1 92 ? -4.600 -12.286 3.551 1.00 96.00 92 GLY A CA 1
ATOM 707 C C . GLY A 1 92 ? -4.478 -11.449 4.809 1.00 96.00 92 GLY A C 1
ATOM 708 O O . GLY A 1 92 ? -3.445 -10.836 5.080 1.00 96.00 92 GLY A O 1
ATOM 709 N N . VAL A 1 93 ? -5.545 -11.458 5.596 1.00 94.38 93 VAL A N 1
ATOM 710 C CA . VAL A 1 93 ? -5.614 -10.724 6.853 1.00 94.38 93 VAL A CA 1
ATOM 711 C C . VAL A 1 93 ? -5.352 -11.662 8.025 1.00 94.38 93 VAL A C 1
ATOM 713 O O . VAL A 1 93 ? -5.820 -12.800 8.062 1.00 94.38 93 VAL A O 1
ATOM 716 N N . ARG A 1 94 ? -4.608 -11.172 9.012 1.00 90.75 94 ARG A N 1
ATOM 717 C CA . ARG A 1 94 ? -4.454 -11.806 10.319 1.00 90.75 94 ARG A CA 1
ATOM 718 C C . ARG A 1 94 ? -5.027 -10.892 11.391 1.00 90.75 94 ARG A C 1
ATOM 720 O O . ARG A 1 94 ? -4.605 -9.742 11.505 1.00 90.75 94 ARG A O 1
ATOM 727 N N . SER A 1 95 ? -5.922 -11.423 12.219 1.00 86.44 95 SER A N 1
ATOM 728 C CA . SER A 1 95 ? -6.407 -10.726 13.408 1.00 86.44 95 SER A CA 1
ATOM 729 C C . SER A 1 95 ? -5.296 -10.599 14.453 1.00 86.44 95 SER A C 1
ATOM 731 O O . SER A 1 95 ? -4.691 -11.591 14.866 1.00 86.44 95 SER A O 1
ATOM 733 N N . GLY A 1 96 ? -5.049 -9.383 14.911 1.00 76.25 96 GLY A N 1
ATOM 734 C CA . GLY A 1 96 ? -4.347 -9.084 16.147 1.00 76.25 96 GLY A CA 1
ATOM 735 C C . GLY A 1 96 ? -5.249 -9.332 17.353 1.00 76.25 96 GLY A C 1
ATOM 736 O O . GLY A 1 96 ? -6.479 -9.281 17.268 1.00 76.25 96 GLY A O 1
ATOM 737 N N . ARG A 1 97 ? -4.638 -9.613 18.507 1.00 65.19 97 ARG A N 1
ATOM 738 C CA . ARG A 1 97 ? -5.382 -9.649 19.767 1.00 65.19 97 ARG A CA 1
ATOM 739 C C . ARG A 1 97 ? -5.851 -8.235 20.086 1.00 65.19 97 ARG A C 1
ATOM 741 O O . ARG A 1 97 ? -5.034 -7.337 20.251 1.00 65.19 97 ARG A O 1
ATOM 748 N N . ARG A 1 98 ? -7.163 -8.057 20.231 1.00 61.81 98 ARG A N 1
ATOM 749 C CA . ARG A 1 98 ? -7.726 -6.852 20.838 1.00 61.81 98 ARG A CA 1
ATOM 750 C C . ARG A 1 98 ? -7.333 -6.887 22.315 1.00 61.81 98 ARG A C 1
ATOM 752 O O . ARG A 1 98 ? -7.866 -7.707 23.063 1.00 61.81 98 ARG A O 1
ATOM 759 N N . THR A 1 99 ? -6.379 -6.066 22.745 1.00 58.97 99 THR A N 1
ATOM 760 C CA . THR A 1 99 ? -6.113 -5.872 24.176 1.00 58.97 99 THR A CA 1
ATOM 761 C C . THR A 1 99 ? -7.306 -5.129 24.760 1.00 58.97 99 THR A C 1
ATOM 763 O O . THR A 1 99 ? -7.381 -3.905 24.749 1.00 58.97 99 THR A O 1
ATOM 766 N N . GLY A 1 100 ? -8.317 -5.887 25.177 1.00 52.22 100 GLY A N 1
ATOM 767 C CA . GLY A 1 100 ? -9.469 -5.341 25.865 1.00 52.22 100 GLY A CA 1
ATOM 768 C C . GLY A 1 100 ? -9.067 -4.966 27.282 1.00 52.22 100 GLY A C 1
ATOM 769 O O . GLY A 1 100 ? -9.035 -5.834 28.150 1.00 52.22 100 GLY A O 1
ATOM 770 N N . THR A 1 101 ? -8.844 -3.681 27.543 1.00 52.22 101 THR A N 1
ATOM 771 C CA . THR A 1 101 ? -9.020 -3.133 28.892 1.00 52.22 101 THR A CA 1
ATOM 772 C C . THR A 1 101 ? -10.521 -3.125 29.169 1.00 52.22 101 THR A C 1
ATOM 774 O O . THR A 1 101 ? -11.213 -2.124 29.016 1.00 52.22 101 THR A O 1
ATOM 777 N N . GLY A 1 102 ? -11.061 -4.303 29.478 1.00 48.12 102 GLY A N 1
ATOM 778 C CA . GLY A 1 102 ? -12.428 -4.451 29.942 1.00 48.12 102 GLY A CA 1
ATOM 779 C C . GLY A 1 102 ? -12.511 -3.893 31.352 1.00 48.12 102 GLY A C 1
ATOM 780 O O . GLY A 1 102 ? -12.259 -4.617 32.313 1.00 48.12 102 GLY A O 1
ATOM 781 N N . HIS A 1 103 ? -12.870 -2.618 31.482 1.00 55.22 103 HIS A N 1
ATOM 782 C CA . HIS A 1 103 ? -13.388 -2.101 32.740 1.00 55.22 103 HIS A CA 1
ATOM 783 C C . HIS A 1 103 ? -14.708 -2.833 33.004 1.00 55.22 103 HIS A C 1
ATOM 785 O O . HIS A 1 103 ? -15.761 -2.502 32.460 1.00 55.22 103 HIS A O 1
ATOM 791 N N . ARG A 1 104 ? -14.639 -3.923 33.777 1.00 59.69 104 ARG A N 1
ATOM 792 C CA . ARG A 1 104 ? -15.829 -4.589 34.297 1.00 59.69 104 ARG A CA 1
ATOM 793 C C . ARG A 1 104 ? -16.416 -3.666 35.358 1.00 59.69 104 ARG A C 1
ATOM 795 O O . ARG A 1 104 ? -16.107 -3.810 36.536 1.00 59.69 104 ARG A O 1
ATOM 802 N N . HIS A 1 105 ? -17.294 -2.756 34.954 1.00 53.06 105 HIS A N 1
ATOM 803 C CA . HIS A 1 105 ? -18.287 -2.219 35.873 1.00 53.06 105 HIS A CA 1
ATOM 804 C C . HIS A 1 105 ? -19.236 -3.365 36.234 1.00 53.06 105 HIS A C 1
ATOM 806 O O . HIS A 1 105 ? -20.247 -3.600 35.579 1.00 53.06 105 HIS A O 1
ATOM 812 N N . ARG A 1 106 ? -18.872 -4.149 37.255 1.00 59.75 106 ARG A N 1
ATOM 813 C CA . ARG A 1 106 ? -19.855 -4.969 37.959 1.00 59.75 106 ARG A CA 1
ATOM 814 C C . ARG A 1 106 ? -20.657 -4.012 38.831 1.00 59.75 106 ARG A C 1
ATOM 816 O O . ARG A 1 106 ? -20.207 -3.632 39.907 1.00 59.75 106 ARG A O 1
ATOM 823 N N . CYS A 1 107 ? -21.828 -3.612 38.347 1.00 49.25 107 CYS A N 1
ATOM 824 C CA . CYS A 1 107 ? -22.868 -3.067 39.206 1.00 49.25 107 CYS A CA 1
ATOM 825 C C . CYS A 1 107 ? -23.194 -4.120 40.271 1.00 49.25 107 CYS A C 1
ATOM 827 O O . CYS A 1 107 ? -23.596 -5.243 39.965 1.00 49.25 107 CYS A O 1
ATOM 829 N N . ARG A 1 108 ? -22.940 -3.755 41.525 1.00 54.22 108 ARG A N 1
ATOM 830 C CA . ARG A 1 108 ? -23.290 -4.517 42.717 1.00 54.22 108 ARG A CA 1
ATOM 831 C C . ARG A 1 108 ? -24.777 -4.264 42.971 1.00 54.22 108 ARG A C 1
ATOM 833 O O . ARG A 1 108 ? -25.130 -3.190 43.445 1.00 54.22 108 ARG A O 1
ATOM 840 N N . ALA A 1 109 ? -25.645 -5.203 42.604 1.00 52.69 109 ALA A N 1
ATOM 841 C CA . ALA A 1 109 ? -27.030 -5.173 43.059 1.00 52.69 109 ALA A CA 1
ATOM 842 C C . ALA A 1 109 ? -27.050 -5.665 44.512 1.00 52.69 109 ALA A C 1
ATOM 844 O O . ALA A 1 109 ? -26.792 -6.835 44.784 1.00 52.69 109 ALA A O 1
ATOM 845 N N . HIS A 1 110 ? -27.260 -4.733 45.437 1.00 48.56 110 HIS A N 1
ATOM 846 C CA . HIS A 1 110 ? -27.766 -5.028 46.769 1.00 48.56 110 HIS A CA 1
ATOM 847 C C . HIS A 1 110 ? -29.274 -5.229 46.645 1.00 48.56 110 HIS A C 1
ATOM 849 O O . HIS A 1 110 ? -29.925 -4.301 46.180 1.00 48.56 110 HIS A O 1
ATOM 855 N N . HIS A 1 111 ? -29.787 -6.393 47.041 1.00 53.41 111 HIS A N 1
ATOM 856 C CA . HIS A 1 111 ? -31.077 -6.584 47.712 1.00 53.41 111 HIS A CA 1
ATOM 857 C C . HIS A 1 111 ? -31.098 -7.970 48.353 1.00 53.41 111 HIS A C 1
ATOM 859 O O . HIS A 1 111 ? -30.652 -8.927 47.681 1.00 53.41 111 HIS A O 1
#

Mean predicted aligned error: 8.94 Å

Foldseek 3Di:
DDDDPDDDQDLQNLVVLCQPQQQFDDDLVSNLVSLVVNDDQADWADDPVGIFGGSVRSSVVSNVVCVVPVQKGKAWDDGWDDDPNDIDTDIDIDGHDDPDPPPPPPDDDDD